Protein AF-A0A7S1RYX2-F1 (afdb_monomer)

InterPro domains:
  IPR001781 Zinc finger, LIM-type [PF00412] (13-63)
  IPR002048 EF-hand domain [PS50222] (76-106)
  IPR011992 EF-hand domain pair [SSF47473] (74-105)
  IPR018247 EF-Hand 1, calcium-binding site [PS00018] (89-101)

Foldseek 3Di:
DVVVVCLVLADAALQPRGGDPPDDSPDPHDHDQQRCAFPPPRHRDDPVQWDQDLNGTHGVVCCVVCVVVPPPCPQDVVNVVVVLVCCLPVVPPSDRDPVSVVVSVD

Solvent-accessible surface area (backbone atoms only — not comparable to full-atom values): 6504 Å² total; per-residue (Å²): 106,73,71,57,57,50,51,75,69,35,53,48,15,82,72,80,67,48,60,32,83,90,58,61,89,81,53,92,76,43,54,44,79,79,56,33,31,16,77,82,80,62,47,69,45,53,84,90,47,50,42,79,55,94,90,39,43,23,35,61,66,54,42,59,66,38,62,79,70,56,61,80,75,86,57,51,73,66,50,53,53,46,52,56,45,54,71,34,20,79,82,68,76,85,55,76,46,76,72,30,53,59,60,66,73,107

Organism: Alexandrium catenella (NCBI:txid2925)

Secondary structure (DSSP, 8-state):
-HHHHHHHHSPBPTTT-SB-TT--TT-SS---TTT-B-TTT--B--TTTEEEETTEEEEHHHHHHHTTT-S-----HHHHHHHHHHHH-TT--SS--HHHHHHHT-

Radius of gyration: 21.34 Å; Cα contacts (8 Å, |Δi|>4): 104; chains: 1; bounding box: 48×22×60 Å

Mean predicted aligned error: 14.13 Å

Structure (mmCIF, N/CA/C/O backbone):
data_AF-A0A7S1RYX2-F1
#
_entry.id   AF-A0A7S1RYX2-F1
#
loop_
_atom_site.group_PDB
_atom_site.id
_atom_site.type_symbol
_atom_site.label_atom_id
_atom_site.label_alt_id
_atom_site.label_comp_id
_atom_site.label_asym_id
_atom_site.label_entity_id
_atom_site.label_seq_id
_atom_site.pdbx_PDB_ins_code
_atom_site.Cartn_x
_atom_site.Cartn_y
_atom_site.Cartn_z
_atom_site.occupancy
_atom_site.B_iso_or_equiv
_atom_site.auth_seq_id
_atom_site.auth_comp_id
_atom_site.auth_asym_id
_atom_site.auth_atom_id
_atom_site.pdbx_PDB_model_num
ATOM 1 N N . CYS A 1 1 ? -3.344 -7.916 -32.272 1.00 77.38 1 CYS A N 1
ATOM 2 C CA . CYS A 1 1 ? -2.265 -7.011 -32.712 1.00 77.38 1 CYS A CA 1
ATOM 3 C C . CYS A 1 1 ? -1.003 -7.304 -31.897 1.00 77.38 1 CYS A C 1
ATOM 5 O O . CYS A 1 1 ? -1.142 -7.606 -30.715 1.00 77.38 1 CYS A O 1
ATOM 7 N N . GLU A 1 2 ? 0.197 -7.255 -32.488 1.00 69.88 2 GLU A N 1
ATOM 8 C CA . GLU A 1 2 ? 1.473 -7.500 -31.776 1.00 69.88 2 GLU A CA 1
ATOM 9 C C . GLU A 1 2 ? 1.659 -6.612 -30.526 1.00 69.88 2 GLU A C 1
ATOM 11 O O . GLU A 1 2 ? 1.926 -7.163 -29.455 1.00 69.88 2 GLU A O 1
ATOM 16 N N . PRO A 1 3 ? 1.382 -5.290 -30.582 1.00 70.19 3 PRO A N 1
ATOM 17 C CA . PRO A 1 3 ? 1.427 -4.417 -29.402 1.00 70.19 3 PRO A CA 1
ATOM 18 C C . PRO A 1 3 ? 0.484 -4.867 -28.274 1.00 70.19 3 PRO A C 1
ATOM 20 O O . PRO A 1 3 ? 0.848 -4.864 -27.101 1.00 70.19 3 PRO A O 1
ATOM 23 N N . CYS A 1 4 ? -0.719 -5.324 -28.630 1.00 69.94 4 CYS A N 1
ATOM 24 C CA . CYS A 1 4 ? -1.734 -5.817 -27.700 1.00 69.94 4 CYS A CA 1
ATOM 25 C C . CYS A 1 4 ? -1.267 -7.102 -26.992 1.00 69.94 4 CYS A C 1
ATOM 27 O O . CYS A 1 4 ? -1.475 -7.277 -25.793 1.00 69.94 4 CYS A O 1
ATOM 29 N N . SER A 1 5 ? -0.618 -8.007 -27.735 1.00 71.31 5 SER A N 1
ATOM 30 C CA . SER A 1 5 ? -0.100 -9.264 -27.184 1.00 71.31 5 SER A CA 1
ATOM 31 C C . SER A 1 5 ? 1.075 -9.037 -26.234 1.00 71.31 5 SER A C 1
ATOM 33 O O . SER A 1 5 ? 1.235 -9.800 -25.282 1.00 71.31 5 SER A O 1
ATOM 35 N N . GLN A 1 6 ? 1.893 -8.012 -26.481 1.00 70.00 6 GLN A N 1
ATOM 36 C CA . GLN A 1 6 ? 2.983 -7.625 -25.584 1.00 70.00 6 GLN A CA 1
ATOM 37 C C . GLN A 1 6 ? 2.447 -6.984 -24.299 1.00 70.00 6 GLN A C 1
ATOM 39 O O . GLN A 1 6 ? 2.905 -7.326 -23.214 1.00 70.00 6 GLN A O 1
ATOM 44 N N . LEU A 1 7 ? 1.419 -6.136 -24.402 1.00 69.56 7 LEU A N 1
ATOM 45 C CA . LEU A 1 7 ? 0.726 -5.546 -23.251 1.00 69.56 7 LEU A CA 1
ATOM 46 C C . LEU A 1 7 ? 0.090 -6.599 -22.333 1.00 69.56 7 LEU A C 1
ATOM 48 O O . LEU A 1 7 ? 0.239 -6.511 -21.119 1.00 69.56 7 LEU A O 1
ATOM 52 N N . ASN A 1 8 ? -0.548 -7.629 -22.895 1.00 71.81 8 ASN A N 1
ATOM 53 C CA . ASN A 1 8 ? -1.164 -8.704 -22.107 1.00 71.81 8 ASN A CA 1
ATOM 54 C C . ASN A 1 8 ? -0.157 -9.621 -21.396 1.00 71.81 8 ASN A C 1
ATOM 56 O O . ASN A 1 8 ? -0.517 -10.276 -20.421 1.00 71.81 8 ASN A O 1
ATOM 60 N N . ARG A 1 9 ? 1.087 -9.697 -21.884 1.00 73.62 9 ARG A N 1
ATOM 61 C CA . ARG A 1 9 ? 2.166 -10.492 -21.272 1.00 73.62 9 ARG A CA 1
ATOM 62 C C . ARG A 1 9 ? 3.103 -9.660 -20.398 1.00 73.62 9 ARG A C 1
ATOM 64 O O . ARG A 1 9 ? 3.992 -10.224 -19.765 1.00 73.62 9 ARG A O 1
ATOM 71 N N . ALA A 1 10 ? 2.942 -8.340 -20.392 1.00 75.88 10 ALA A N 1
ATOM 72 C CA . ALA A 1 10 ? 3.769 -7.461 -19.590 1.00 75.88 10 ALA A CA 1
ATOM 73 C C . ALA A 1 10 ? 3.468 -7.664 -18.095 1.00 75.88 10 ALA A C 1
ATOM 75 O O . ALA A 1 10 ? 2.314 -7.885 -17.713 1.00 75.88 10 ALA A O 1
ATOM 76 N N . PRO A 1 11 ? 4.494 -7.581 -17.234 1.00 82.25 11 PRO A N 1
ATOM 77 C CA . PRO A 1 11 ? 4.300 -7.713 -15.802 1.00 82.25 11 PRO A CA 1
ATOM 78 C C . PRO A 1 11 ? 3.425 -6.567 -15.275 1.00 82.25 11 PRO A C 1
ATOM 80 O O . PRO A 1 11 ? 3.521 -5.421 -15.725 1.00 82.25 11 PRO A O 1
ATOM 83 N N . ARG A 1 12 ? 2.548 -6.887 -14.321 1.00 84.44 12 ARG A N 1
ATOM 84 C CA . ARG A 1 12 ? 1.612 -5.930 -13.720 1.00 84.44 12 ARG A CA 1
ATOM 85 C C . ARG A 1 12 ? 2.255 -5.215 -12.551 1.00 84.44 12 ARG A C 1
ATOM 87 O O . ARG A 1 12 ? 2.922 -5.845 -11.739 1.00 84.44 12 ARG A O 1
ATOM 94 N N . CYS A 1 13 ? 2.0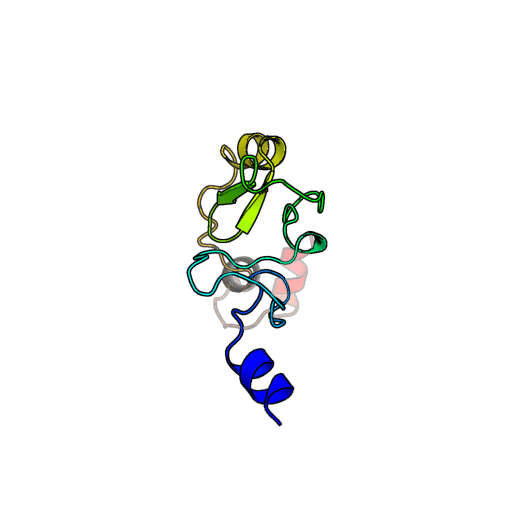21 -3.915 -12.442 1.00 84.94 13 CYS A N 1
ATOM 95 C CA . CYS A 1 13 ? 2.499 -3.139 -11.318 1.00 84.94 13 CYS A CA 1
ATOM 96 C C . CYS A 1 13 ? 1.841 -3.615 -10.024 1.00 84.94 13 CYS A C 1
ATOM 98 O O . CYS A 1 13 ? 0.617 -3.643 -9.921 1.00 84.94 13 CYS A O 1
ATOM 100 N N . LEU A 1 14 ? 2.651 -3.898 -9.005 1.00 80.69 14 LEU A N 1
ATOM 101 C CA . LEU A 1 14 ? 2.159 -4.337 -7.695 1.00 80.69 14 LEU A CA 1
ATOM 102 C C . LEU A 1 14 ? 1.418 -3.241 -6.902 1.00 80.69 14 LEU A C 1
ATOM 104 O O . LEU A 1 14 ? 0.830 -3.543 -5.871 1.00 80.69 14 LEU A O 1
ATOM 108 N N . ASN A 1 15 ? 1.451 -1.980 -7.352 1.00 80.75 15 ASN A N 1
ATOM 109 C CA . ASN A 1 15 ? 0.753 -0.863 -6.704 1.00 80.75 15 ASN A CA 1
ATOM 110 C C . ASN A 1 15 ? -0.553 -0.470 -7.419 1.00 80.75 15 ASN A C 1
ATOM 112 O O . ASN A 1 15 ? -1.549 -0.235 -6.749 1.00 80.75 15 ASN A O 1
ATOM 116 N N . CYS A 1 16 ? -0.569 -0.385 -8.756 1.00 80.94 16 CYS A N 1
ATOM 117 C CA . CYS A 1 16 ? -1.759 0.042 -9.511 1.00 80.94 16 CYS A CA 1
ATOM 118 C C . CYS A 1 16 ? -2.452 -1.078 -10.308 1.00 80.94 16 CYS A C 1
ATOM 120 O O . CYS A 1 16 ? -3.539 -0.856 -10.823 1.00 80.94 16 CYS A O 1
ATOM 122 N N . GLY A 1 17 ? -1.849 -2.265 -10.440 1.00 79.44 17 GLY A N 1
ATOM 123 C CA . GLY A 1 17 ? -2.421 -3.403 -11.178 1.00 79.44 17 GLY A CA 1
ATOM 124 C C . GLY A 1 17 ? -2.288 -3.335 -12.709 1.00 79.44 17 GLY A C 1
ATOM 125 O O . GLY A 1 17 ? -2.518 -4.338 -13.397 1.00 79.44 17 GLY A O 1
ATOM 126 N N . GLU A 1 18 ? -1.861 -2.190 -13.245 1.00 82.12 18 GLU A N 1
ATOM 127 C CA . GLU A 1 18 ? -1.683 -1.958 -14.680 1.00 82.12 18 GLU A CA 1
ATOM 128 C C . GLU A 1 18 ? -0.371 -2.534 -15.223 1.00 82.12 18 GLU A C 1
ATOM 130 O O . GLU A 1 18 ? 0.621 -2.677 -14.505 1.00 82.12 18 GLU A O 1
ATOM 135 N N . ALA A 1 19 ? -0.345 -2.849 -16.519 1.00 83.75 19 ALA A N 1
ATOM 136 C CA . ALA A 1 19 ? 0.847 -3.368 -17.186 1.00 83.75 19 ALA A CA 1
ATOM 137 C C . ALA A 1 19 ? 1.995 -2.339 -17.180 1.00 83.75 19 ALA A C 1
ATOM 139 O O . ALA A 1 19 ? 1.841 -1.192 -17.615 1.00 83.75 19 ALA A O 1
ATOM 140 N N . VAL A 1 20 ? 3.183 -2.754 -16.736 1.00 84.62 20 VAL A N 1
ATOM 141 C CA . VAL A 1 20 ? 4.391 -1.923 -16.799 1.00 84.62 20 VAL A CA 1
ATOM 142 C C . VAL A 1 20 ? 5.035 -2.106 -18.170 1.00 84.62 20 VAL A C 1
ATOM 144 O O . VAL A 1 20 ? 5.718 -3.096 -18.441 1.00 84.62 20 VAL A O 1
ATOM 147 N N . ARG A 1 21 ? 4.795 -1.148 -19.070 1.00 78.06 21 ARG A N 1
ATOM 148 C CA . ARG A 1 21 ? 5.376 -1.160 -20.419 1.00 78.06 21 ARG A CA 1
ATOM 149 C C . ARG A 1 21 ? 6.901 -1.071 -20.328 1.00 78.06 21 ARG A C 1
ATOM 151 O O . ARG A 1 21 ? 7.426 -0.186 -19.663 1.00 78.06 21 ARG A O 1
ATOM 158 N N . GLY A 1 22 ? 7.601 -1.986 -20.996 1.00 71.75 22 GLY A N 1
ATOM 159 C CA . GLY A 1 22 ? 9.067 -2.015 -21.007 1.00 71.75 22 GLY A CA 1
ATOM 160 C C . GLY A 1 22 ? 9.713 -2.524 -19.714 1.00 71.75 22 GLY A C 1
ATOM 161 O O . GLY A 1 22 ? 10.935 -2.470 -19.596 1.00 71.75 22 GLY A O 1
ATOM 162 N N . ALA A 1 23 ? 8.936 -3.035 -18.753 1.00 72.50 23 ALA A N 1
ATOM 163 C CA . ALA A 1 23 ? 9.514 -3.724 -17.607 1.00 72.50 23 ALA A CA 1
ATOM 164 C C . ALA A 1 23 ? 10.222 -5.006 -18.047 1.00 72.50 23 ALA A C 1
ATOM 166 O O . ALA A 1 23 ? 9.751 -5.740 -18.919 1.00 72.50 23 ALA A O 1
ATOM 167 N N . ASN A 1 24 ? 11.355 -5.283 -17.406 1.00 73.25 24 ASN A N 1
ATOM 168 C CA . ASN A 1 24 ? 12.074 -6.524 -17.626 1.00 73.25 24 ASN A CA 1
ATOM 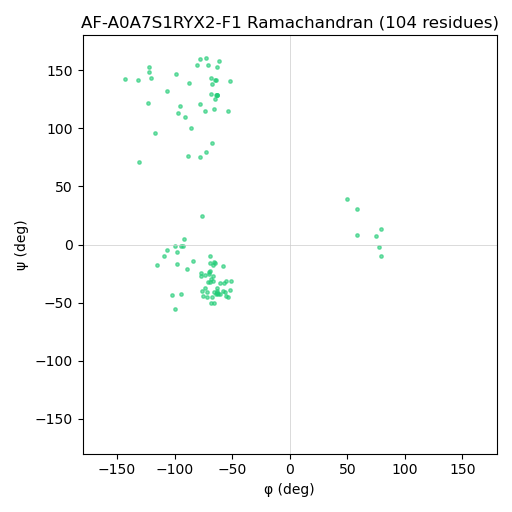169 C C . ASN A 1 24 ? 11.198 -7.692 -17.130 1.00 73.25 24 ASN A C 1
ATOM 171 O O . ASN A 1 24 ? 10.815 -7.685 -15.960 1.00 73.25 24 ASN A O 1
ATOM 175 N N . PRO A 1 25 ? 10.905 -8.710 -17.962 1.00 68.75 25 PRO A N 1
ATOM 176 C CA . PRO A 1 25 ? 10.114 -9.874 -17.552 1.00 68.75 25 PRO A CA 1
ATOM 177 C C . PRO A 1 25 ? 10.700 -10.639 -16.358 1.00 68.75 25 PRO A C 1
ATOM 179 O O . PRO A 1 25 ? 10.000 -11.424 -15.729 1.00 68.75 25 PRO A O 1
ATOM 182 N N . ARG A 1 26 ? 11.990 -10.438 -16.062 1.00 72.69 26 ARG A N 1
ATOM 183 C CA . ARG A 1 26 ? 12.684 -11.036 -14.917 1.00 72.69 26 ARG A CA 1
ATOM 184 C C . ARG A 1 26 ? 12.681 -10.164 -13.660 1.00 72.69 26 ARG A C 1
ATOM 186 O O . ARG A 1 26 ? 13.270 -10.588 -12.672 1.00 72.69 26 ARG A O 1
ATOM 193 N N . ASP A 1 27 ? 12.102 -8.960 -13.681 1.00 74.12 27 ASP A N 1
ATOM 194 C CA . ASP A 1 27 ? 12.011 -8.147 -12.464 1.00 74.12 27 ASP A CA 1
ATOM 195 C C . ASP A 1 27 ? 10.941 -8.760 -11.546 1.00 74.12 27 ASP A C 1
ATOM 197 O O . ASP A 1 27 ? 9.768 -8.781 -11.926 1.00 74.12 27 ASP A O 1
ATOM 201 N N . PRO A 1 28 ? 11.307 -9.277 -10.359 1.00 74.06 28 PRO A N 1
ATOM 202 C CA . PRO A 1 28 ? 10.338 -9.860 -9.433 1.00 74.06 28 PRO A CA 1
ATOM 203 C C . PRO A 1 28 ? 9.373 -8.812 -8.862 1.00 74.06 28 PRO A C 1
ATOM 205 O O . PRO A 1 28 ? 8.322 -9.166 -8.333 1.00 74.06 28 PRO A O 1
ATOM 208 N N . GLU A 1 29 ? 9.723 -7.526 -8.956 1.00 78.88 29 GLU A N 1
ATOM 209 C CA . GLU A 1 29 ? 8.965 -6.427 -8.361 1.00 78.88 29 GLU A CA 1
ATOM 210 C C . GLU A 1 29 ? 8.718 -5.302 -9.377 1.00 78.88 29 GLU A C 1
ATOM 212 O O . GLU A 1 29 ? 9.301 -4.213 -9.285 1.00 78.88 29 GLU A O 1
ATOM 217 N N . PRO A 1 30 ? 7.843 -5.560 -10.365 1.00 83.38 30 PRO A N 1
ATOM 218 C CA . PRO A 1 30 ? 7.447 -4.574 -11.357 1.00 83.38 30 PRO A CA 1
ATOM 219 C C . PRO A 1 30 ? 6.664 -3.437 -10.686 1.00 83.38 30 PRO A C 1
ATOM 221 O O . PRO A 1 30 ? 5.566 -3.614 -10.156 1.00 83.38 30 PRO A O 1
ATOM 224 N N . TYR A 1 31 ? 7.224 -2.234 -10.745 1.00 84.12 31 TYR A N 1
ATOM 225 C CA . TYR A 1 31 ? 6.551 -0.993 -10.373 1.00 84.12 31 TYR A CA 1
ATOM 226 C C . TYR A 1 31 ? 6.776 0.037 -11.476 1.00 84.12 31 TYR A C 1
ATOM 228 O O . TYR A 1 31 ? 7.886 0.125 -12.006 1.00 84.12 31 TYR A O 1
ATOM 236 N N . HIS A 1 32 ? 5.766 0.855 -11.796 1.00 85.56 32 HIS A N 1
ATOM 237 C CA . HIS A 1 32 ? 6.040 2.097 -12.525 1.00 85.56 32 HIS A CA 1
ATOM 238 C C . HIS A 1 32 ? 6.915 3.006 -11.660 1.00 85.56 32 HIS A C 1
ATOM 240 O O . HIS A 1 32 ? 6.852 2.949 -10.430 1.00 85.56 32 HIS A O 1
ATOM 246 N N . GLN A 1 33 ? 7.707 3.866 -12.299 1.00 82.81 33 GLN A N 1
ATOM 247 C CA . GLN A 1 33 ? 8.597 4.796 -11.601 1.00 82.81 33 GLN A CA 1
ATOM 248 C C . GLN A 1 33 ? 7.830 5.682 -10.605 1.00 82.81 33 GLN A C 1
ATOM 250 O O . GLN A 1 33 ? 8.264 5.853 -9.473 1.00 82.81 33 GLN A O 1
ATOM 255 N N . GLU A 1 34 ? 6.650 6.154 -11.001 1.00 83.25 34 GLU A N 1
ATOM 256 C CA . GLU A 1 34 ? 5.720 6.930 -10.170 1.00 83.25 34 GLU A CA 1
ATOM 257 C C . GLU A 1 34 ? 4.926 6.084 -9.158 1.00 83.25 34 GLU A C 1
ATOM 259 O O . GLU A 1 34 ? 4.528 6.564 -8.099 1.00 83.25 34 GLU A O 1
ATOM 264 N N . CYS A 1 35 ? 4.704 4.801 -9.459 1.00 83.88 35 CYS A N 1
ATOM 265 C CA . CYS A 1 35 ? 3.936 3.897 -8.603 1.00 83.88 35 CYS A CA 1
ATOM 266 C C . CYS A 1 35 ? 4.773 3.277 -7.482 1.00 83.88 35 CYS A C 1
ATOM 268 O O . CYS A 1 35 ? 4.212 2.711 -6.542 1.00 83.88 35 CY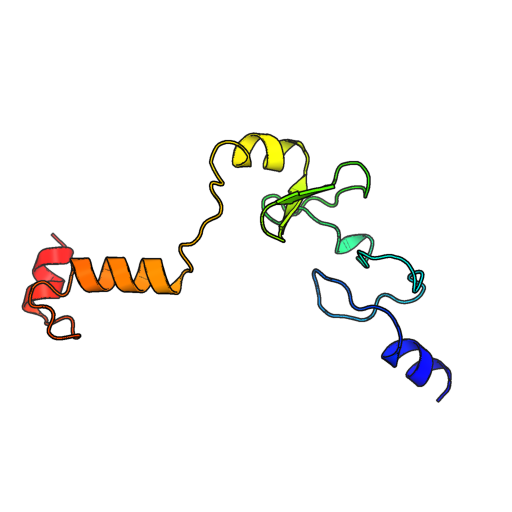S A O 1
ATOM 270 N N . ARG A 1 36 ? 6.105 3.363 -7.558 1.00 87.12 36 ARG A N 1
ATOM 271 C CA . ARG A 1 36 ? 7.003 2.938 -6.484 1.00 87.12 36 ARG A CA 1
ATOM 272 C C . ARG A 1 36 ? 7.027 4.002 -5.387 1.00 87.12 36 ARG A C 1
ATOM 274 O O . ARG A 1 36 ? 7.978 4.767 -5.263 1.00 87.12 36 ARG A O 1
ATOM 281 N N . ARG A 1 37 ? 5.960 4.058 -4.597 1.00 87.62 37 ARG A N 1
ATOM 282 C CA . ARG A 1 37 ? 5.773 5.051 -3.536 1.00 87.62 37 ARG A CA 1
ATOM 283 C C . ARG A 1 37 ? 5.566 4.404 -2.177 1.00 87.62 37 ARG A C 1
ATOM 285 O O . ARG A 1 37 ? 5.057 3.290 -2.083 1.00 87.62 37 ARG A O 1
ATOM 292 N N . CYS A 1 38 ? 5.944 5.124 -1.130 1.00 85.50 38 CYS A N 1
ATOM 293 C CA . CYS A 1 38 ? 5.694 4.710 0.242 1.00 85.50 38 CYS A CA 1
ATOM 294 C C . CYS A 1 38 ? 4.183 4.637 0.507 1.00 85.50 38 CYS A C 1
ATOM 296 O O . CYS A 1 38 ? 3.474 5.614 0.290 1.00 85.50 38 CYS A O 1
ATOM 298 N N . SER A 1 39 ? 3.687 3.523 1.037 1.00 83.19 39 SER A N 1
ATOM 299 C CA . SER A 1 39 ? 2.272 3.356 1.393 1.00 83.19 39 SER A CA 1
ATOM 300 C C . SER A 1 39 ? 1.812 4.271 2.535 1.00 83.19 39 SER A C 1
ATOM 302 O O . SER A 1 39 ? 0.614 4.401 2.748 1.00 83.19 39 SER A O 1
ATOM 304 N N . SER A 1 40 ? 2.739 4.883 3.280 1.00 80.75 40 SER A N 1
ATOM 305 C CA . SER A 1 40 ? 2.417 5.793 4.386 1.00 80.75 40 SER A CA 1
ATOM 306 C C . SER A 1 40 ? 2.519 7.266 3.985 1.00 80.75 40 SER A C 1
ATOM 308 O O . SER A 1 40 ? 1.553 8.006 4.125 1.00 80.75 40 SER A O 1
ATOM 310 N N . CYS A 1 41 ? 3.670 7.702 3.465 1.00 81.00 41 CYS A N 1
ATOM 311 C CA . CYS A 1 41 ? 3.899 9.113 3.135 1.00 81.00 41 CYS A CA 1
ATOM 312 C C . CYS A 1 41 ? 3.714 9.447 1.650 1.00 81.00 41 CYS A C 1
ATOM 314 O O . CYS A 1 41 ? 3.895 10.598 1.263 1.00 81.00 41 CYS A O 1
ATOM 316 N N . TYR A 1 42 ? 3.405 8.453 0.811 1.00 83.00 42 TYR A N 1
ATOM 317 C CA . TYR A 1 42 ? 3.182 8.584 -0.635 1.00 83.00 42 TYR A CA 1
ATOM 318 C C . TYR A 1 42 ? 4.351 9.166 -1.443 1.00 83.00 42 TYR A C 1
ATOM 320 O O . TYR A 1 42 ? 4.216 9.378 -2.647 1.00 83.00 42 TYR A O 1
ATOM 328 N N . GLN A 1 43 ? 5.517 9.352 -0.822 1.00 83.94 43 GLN A N 1
ATOM 329 C CA . GLN A 1 43 ? 6.736 9.774 -1.502 1.00 83.94 43 GLN A CA 1
ATOM 330 C C . GLN A 1 43 ? 7.237 8.675 -2.436 1.00 83.94 43 GLN A C 1
ATOM 332 O O . GLN A 1 43 ? 7.224 7.495 -2.071 1.00 83.94 43 GLN A O 1
ATOM 337 N N . VAL A 1 44 ? 7.688 9.066 -3.628 1.00 87.50 44 VAL A N 1
ATOM 338 C CA . VAL A 1 44 ? 8.330 8.164 -4.591 1.00 87.50 44 VAL A CA 1
ATOM 339 C C . VAL A 1 44 ? 9.678 7.735 -4.025 1.00 87.50 44 VAL A C 1
ATOM 341 O O . VAL A 1 44 ? 10.468 8.570 -3.591 1.00 87.50 44 VAL A O 1
ATOM 344 N N . ILE A 1 45 ? 9.930 6.429 -4.009 1.00 87.56 45 ILE A N 1
ATOM 345 C CA . ILE A 1 45 ? 11.131 5.844 -3.416 1.00 87.56 45 ILE A CA 1
ATOM 346 C C . ILE A 1 45 ? 11.933 5.054 -4.443 1.00 87.56 45 ILE A C 1
ATOM 348 O O . ILE A 1 45 ? 11.397 4.358 -5.309 1.00 87.56 45 ILE A O 1
ATOM 352 N N . SER A 1 46 ? 13.252 5.132 -4.316 1.00 84.31 46 SER A N 1
ATOM 353 C CA . SER A 1 46 ? 14.189 4.368 -5.134 1.00 84.31 46 SER A CA 1
ATOM 354 C C . SER A 1 46 ? 14.155 2.881 -4.768 1.00 84.31 46 SER A C 1
ATOM 356 O O . SER A 1 46 ? 13.884 2.523 -3.624 1.00 84.31 46 SER A O 1
ATOM 358 N N . LYS A 1 47 ? 14.513 1.989 -5.708 1.00 80.19 47 LYS A N 1
ATOM 359 C CA . LYS A 1 47 ? 14.599 0.531 -5.446 1.00 80.19 47 LYS A CA 1
ATOM 360 C C . LYS A 1 47 ? 15.532 0.198 -4.269 1.00 80.19 47 LYS A C 1
ATOM 362 O O . LYS A 1 47 ? 15.283 -0.765 -3.562 1.00 80.19 47 LYS A O 1
ATOM 367 N N . ALA A 1 48 ? 16.575 1.003 -4.056 1.00 82.00 48 ALA A N 1
ATOM 368 C CA . ALA A 1 48 ? 17.552 0.819 -2.980 1.00 82.00 48 ALA A CA 1
ATOM 369 C C . ALA A 1 48 ? 17.050 1.252 -1.588 1.00 82.00 48 ALA A C 1
ATOM 371 O O . ALA A 1 48 ? 17.554 0.774 -0.578 1.00 82.00 48 ALA A O 1
ATOM 372 N N . GLU A 1 49 ? 16.074 2.159 -1.527 1.00 81.38 49 GLU A N 1
ATOM 373 C CA . GLU A 1 49 ? 15.575 2.757 -0.275 1.00 81.38 49 GLU A CA 1
ATOM 374 C C . GLU A 1 49 ? 14.193 2.224 0.119 1.00 81.38 49 GLU A C 1
ATOM 376 O O . GLU A 1 49 ? 13.651 2.573 1.172 1.00 81.38 49 GLU A O 1
ATOM 381 N N . ALA A 1 50 ? 13.620 1.392 -0.747 1.00 83.50 50 ALA A N 1
ATOM 382 C CA . ALA A 1 50 ? 12.347 0.744 -0.551 1.00 83.50 50 ALA A CA 1
ATOM 383 C C . ALA A 1 50 ? 12.494 -0.449 0.394 1.00 83.50 50 ALA A C 1
ATOM 385 O O . ALA A 1 50 ? 13.222 -1.399 0.113 1.00 83.50 50 ALA A O 1
ATOM 386 N N . GLN A 1 51 ? 11.764 -0.418 1.503 1.00 85.50 51 GLN A N 1
ATOM 387 C CA . GLN A 1 51 ? 11.623 -1.553 2.401 1.00 85.50 51 GLN A CA 1
ATOM 388 C C . GLN A 1 51 ? 10.238 -2.162 2.258 1.00 85.50 51 GLN A C 1
ATOM 390 O O . GLN A 1 51 ? 9.229 -1.459 2.281 1.00 85.50 51 GLN A O 1
ATOM 395 N N . LYS A 1 52 ? 10.190 -3.485 2.118 1.00 80.00 52 LYS A N 1
ATOM 396 C CA . LYS A 1 52 ? 8.939 -4.227 2.034 1.00 80.00 52 LYS A CA 1
ATOM 397 C C . LYS A 1 52 ? 8.596 -4.788 3.405 1.00 80.00 52 LYS A C 1
ATOM 399 O O . LYS A 1 52 ? 9.292 -5.671 3.898 1.00 80.00 52 LYS A O 1
ATOM 404 N N . LEU A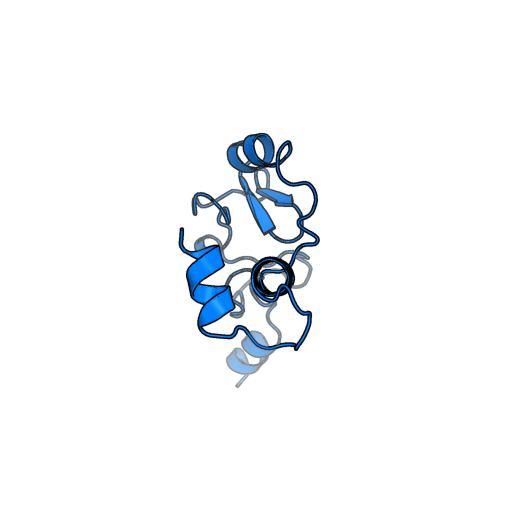 1 53 ? 7.524 -4.286 4.006 1.00 79.44 53 LEU A N 1
ATOM 405 C CA . LEU A 1 53 ? 7.042 -4.722 5.314 1.00 79.44 53 LEU A CA 1
ATOM 406 C C . LEU A 1 53 ? 5.593 -5.190 5.176 1.00 79.44 53 LEU A C 1
ATOM 408 O O . LEU A 1 53 ? 4.749 -4.434 4.701 1.00 79.44 53 LEU A O 1
ATOM 412 N N . ALA A 1 54 ? 5.312 -6.448 5.532 1.00 69.75 54 ALA A N 1
ATOM 413 C CA . ALA A 1 54 ? 3.979 -7.058 5.416 1.00 69.75 54 ALA A CA 1
ATOM 414 C C . ALA A 1 54 ? 3.320 -6.870 4.026 1.00 69.75 54 ALA A C 1
ATOM 416 O O . ALA A 1 54 ? 2.132 -6.586 3.908 1.00 69.75 54 ALA A O 1
ATOM 417 N N . GLY A 1 55 ? 4.112 -6.966 2.951 1.00 73.62 55 GLY A N 1
ATOM 418 C CA . GLY A 1 55 ? 3.631 -6.772 1.576 1.00 73.62 55 GLY A CA 1
ATOM 419 C C . GLY A 1 55 ? 3.426 -5.311 1.153 1.00 73.62 55 GLY A C 1
ATOM 420 O O . GLY A 1 55 ? 3.123 -5.069 -0.013 1.00 73.62 55 GLY A O 1
ATOM 421 N N . ARG A 1 56 ? 3.647 -4.338 2.045 1.00 77.19 56 A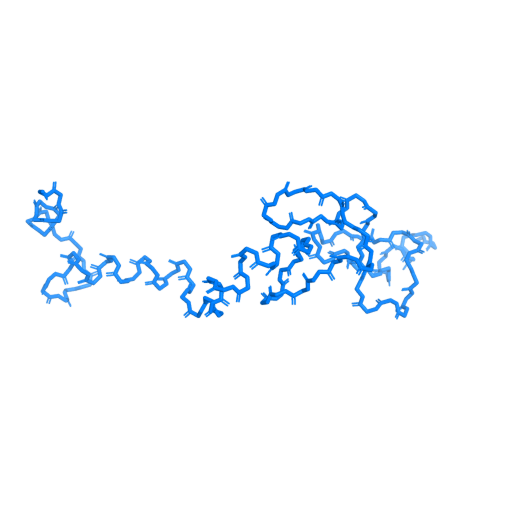RG A N 1
ATOM 422 C CA . ARG A 1 56 ? 3.583 -2.899 1.752 1.00 77.19 56 ARG A CA 1
ATOM 423 C C . ARG A 1 56 ? 4.971 -2.320 1.511 1.00 77.19 56 ARG A C 1
ATOM 425 O O . ARG A 1 56 ? 5.951 -2.759 2.111 1.00 77.19 56 ARG A O 1
ATOM 432 N N . LEU A 1 57 ? 5.046 -1.325 0.632 1.00 85.31 57 LEU A N 1
ATOM 433 C CA . LEU A 1 57 ? 6.289 -0.652 0.272 1.00 85.31 57 LEU A CA 1
ATOM 434 C C . LEU A 1 57 ? 6.449 0.610 1.127 1.00 85.31 57 LEU A C 1
ATOM 436 O O . LEU A 1 57 ? 5.609 1.502 1.071 1.00 85.31 57 LEU A O 1
ATOM 440 N N . LEU A 1 58 ? 7.511 0.706 1.919 1.00 85.81 58 LEU A N 1
ATOM 441 C CA . LEU A 1 58 ? 7.782 1.832 2.815 1.00 85.81 58 LEU A CA 1
ATOM 442 C C . LEU A 1 58 ? 9.142 2.463 2.498 1.00 85.81 58 LEU A C 1
ATOM 444 O O . LEU A 1 58 ? 10.074 1.776 2.085 1.00 85.81 58 LEU A O 1
ATOM 448 N N . CYS A 1 59 ? 9.271 3.776 2.702 1.00 87.75 59 CYS A N 1
ATOM 449 C CA . CYS A 1 59 ? 10.583 4.433 2.698 1.00 87.75 59 CYS A CA 1
ATOM 450 C C . CYS A 1 59 ? 11.359 4.080 3.975 1.00 87.75 59 CYS A C 1
ATOM 452 O O . CYS A 1 59 ? 10.741 3.724 4.973 1.00 87.75 59 CYS A O 1
ATOM 454 N N . LYS A 1 60 ? 12.687 4.246 3.985 1.00 85.62 60 LYS A N 1
ATOM 455 C CA . LYS A 1 60 ? 13.542 3.978 5.160 1.00 85.62 60 LYS A CA 1
ATOM 456 C C . LYS A 1 60 ? 13.071 4.668 6.449 1.00 85.62 60 LYS A C 1
ATOM 458 O O . LYS A 1 60 ? 13.135 4.084 7.524 1.00 85.62 60 LYS A O 1
ATOM 463 N N . THR A 1 61 ? 12.588 5.907 6.350 1.00 84.12 61 THR A N 1
ATOM 464 C CA . THR A 1 61 ? 12.081 6.660 7.507 1.00 84.12 61 THR A CA 1
ATOM 465 C C . THR A 1 61 ? 10.793 6.044 8.037 1.00 84.12 61 THR A C 1
ATOM 467 O O . THR A 1 61 ? 10.693 5.748 9.222 1.00 84.12 61 THR A O 1
ATOM 470 N N . CYS A 1 62 ? 9.824 5.798 7.153 1.00 80.81 62 CYS A N 1
ATOM 471 C CA . CYS A 1 62 ? 8.578 5.136 7.514 1.00 80.81 62 CYS A CA 1
ATOM 472 C C . CYS A 1 62 ? 8.856 3.722 8.026 1.00 80.81 62 CYS A C 1
ATOM 474 O O . CYS A 1 62 ? 8.302 3.337 9.038 1.00 80.81 62 CYS A O 1
ATOM 476 N N . SER A 1 63 ? 9.749 2.956 7.409 1.00 83.00 63 SER A N 1
ATOM 477 C CA . SER A 1 63 ? 10.061 1.607 7.870 1.00 83.00 63 SER A CA 1
ATOM 478 C C . SER A 1 63 ? 10.755 1.588 9.230 1.00 83.00 63 SER A C 1
ATOM 480 O O . SER A 1 63 ? 10.511 0.666 9.992 1.00 83.00 63 SER A O 1
ATOM 482 N N . HIS A 1 64 ? 11.551 2.600 9.586 1.00 79.88 64 HIS A N 1
ATOM 483 C CA . HIS A 1 64 ? 12.092 2.741 10.943 1.00 79.88 64 HIS A CA 1
ATOM 484 C C . HIS A 1 64 ? 11.024 3.157 11.959 1.00 79.88 64 HIS A C 1
ATOM 486 O O . HIS A 1 64 ? 10.949 2.569 13.033 1.00 79.88 64 HIS A O 1
ATOM 492 N N . LEU A 1 65 ? 10.187 4.144 11.619 1.00 74.62 65 LEU A N 1
ATOM 493 C CA . LEU A 1 65 ? 9.097 4.605 12.486 1.00 74.62 65 LEU A CA 1
ATOM 494 C C . LEU A 1 65 ? 8.070 3.496 12.725 1.00 74.62 65 LEU A C 1
ATOM 496 O O . LEU A 1 65 ? 7.610 3.296 13.841 1.00 74.62 65 LEU A O 1
ATOM 500 N N . PHE A 1 66 ? 7.732 2.756 11.674 1.00 66.44 66 PHE A N 1
ATOM 501 C CA . PHE A 1 66 ? 6.744 1.691 11.705 1.00 66.44 66 PHE A CA 1
ATOM 502 C C . PHE A 1 66 ? 7.351 0.336 12.055 1.00 66.44 66 PHE A C 1
ATOM 504 O O . PHE A 1 66 ? 6.626 -0.505 12.547 1.00 66.44 66 PHE A O 1
ATOM 511 N N . GLY A 1 67 ? 8.652 0.095 11.897 1.00 58.22 67 GLY A N 1
ATOM 512 C CA . GLY A 1 67 ? 9.290 -1.193 12.214 1.00 58.22 67 GLY A CA 1
ATOM 513 C C . GLY A 1 67 ? 9.246 -1.564 13.698 1.00 58.22 67 GLY A C 1
ATOM 514 O O . GLY A 1 67 ? 9.434 -2.725 14.042 1.00 58.22 67 GLY A O 1
ATOM 515 N N . GLN A 1 68 ? 8.954 -0.591 14.566 1.00 53.84 68 GLN A N 1
ATOM 516 C CA . GLN A 1 68 ? 8.753 -0.794 16.000 1.00 53.84 68 GLN A CA 1
ATOM 517 C C . GLN A 1 68 ? 7.265 -0.909 16.397 1.00 53.84 68 GLN A C 1
ATOM 519 O O . GLN A 1 68 ? 6.967 -1.411 17.475 1.00 53.84 68 GLN A O 1
ATOM 524 N N . PHE A 1 69 ? 6.339 -0.487 15.524 1.00 52.34 69 PHE A N 1
ATOM 525 C CA . PHE A 1 69 ? 4.886 -0.468 15.776 1.00 52.34 69 PHE A CA 1
ATOM 526 C C . PHE A 1 69 ? 4.080 -1.415 14.866 1.00 52.34 69 PHE A C 1
ATOM 528 O O . PHE A 1 69 ? 2.963 -1.785 15.205 1.00 52.34 69 P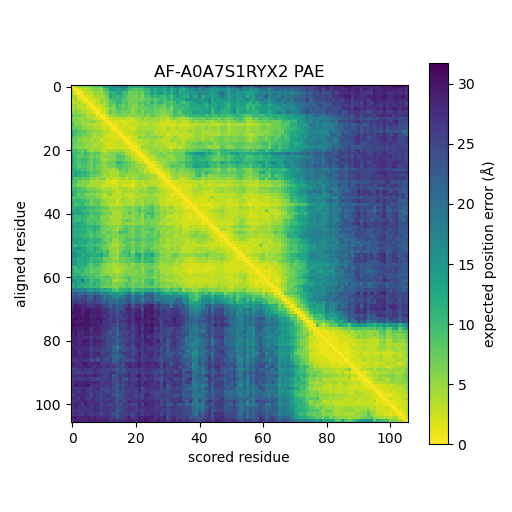HE A O 1
ATOM 535 N N . PHE A 1 70 ? 4.650 -1.861 13.746 1.00 45.19 70 PHE A N 1
ATOM 536 C CA . PHE A 1 70 ? 4.159 -2.954 12.913 1.00 45.19 70 PHE A CA 1
ATOM 537 C C . PHE A 1 70 ? 4.755 -4.264 13.442 1.00 45.19 70 PHE A C 1
ATOM 539 O O . PHE A 1 70 ? 5.621 -4.889 12.828 1.00 45.19 70 PHE A O 1
ATOM 546 N N . LEU A 1 71 ? 4.209 -4.741 14.563 1.00 46.19 71 LEU A N 1
ATOM 547 C CA . LEU A 1 71 ? 3.861 -6.161 14.582 1.00 46.19 71 LEU A CA 1
ATOM 548 C C . LEU A 1 71 ? 3.004 -6.405 13.328 1.00 46.19 71 LEU A C 1
ATOM 550 O O . LEU A 1 71 ? 2.237 -5.511 12.963 1.00 46.19 71 LEU A O 1
ATOM 554 N N . PRO A 1 72 ? 3.157 -7.535 12.614 1.00 43.28 72 PRO A N 1
ATOM 555 C CA . PRO A 1 72 ? 2.287 -7.825 11.489 1.00 43.28 72 PRO A CA 1
ATOM 556 C C . PRO A 1 72 ? 0.878 -7.707 12.036 1.00 43.28 72 PRO A C 1
ATOM 558 O O . PRO A 1 72 ? 0.516 -8.444 12.956 1.00 43.28 72 PRO A O 1
ATOM 561 N N . ASP A 1 73 ? 0.140 -6.724 11.534 1.00 45.69 73 ASP A N 1
ATOM 562 C CA . ASP A 1 73 ? -1.250 -6.588 11.876 1.00 45.69 73 ASP A CA 1
ATOM 563 C C . ASP A 1 73 ? -1.944 -7.798 11.250 1.00 45.69 73 ASP A C 1
ATOM 565 O O . ASP A 1 73 ? -2.318 -7.836 10.080 1.00 45.69 73 ASP A O 1
ATOM 569 N N . ARG A 1 74 ? -1.956 -8.873 12.032 1.00 45.69 74 ARG A N 1
ATOM 570 C CA . ARG A 1 74 ? -2.817 -10.031 11.889 1.00 45.69 74 ARG A CA 1
ATOM 571 C C . ARG A 1 74 ? -4.220 -9.683 12.397 1.00 45.69 74 ARG A C 1
ATOM 573 O O . ARG A 1 74 ? -4.912 -10.584 12.836 1.00 45.69 74 ARG A O 1
ATOM 580 N N . ARG A 1 75 ? -4.617 -8.409 12.395 1.00 53.88 75 ARG A N 1
ATOM 581 C CA . ARG A 1 75 ? -5.985 -7.968 12.621 1.00 53.88 75 ARG A CA 1
ATOM 582 C C . ARG A 1 75 ? -6.420 -7.288 11.338 1.00 53.88 75 ARG A C 1
ATOM 584 O O . ARG A 1 75 ? -6.080 -6.147 11.034 1.00 53.88 75 ARG A O 1
ATOM 591 N N . CYS A 1 76 ? -7.098 -8.050 10.491 1.00 58.53 76 CYS A N 1
ATOM 592 C CA . CYS A 1 76 ? -7.734 -7.447 9.328 1.00 58.53 76 CYS A CA 1
ATOM 593 C C . CYS A 1 76 ? -8.788 -6.426 9.796 1.00 58.53 76 CYS A C 1
ATOM 595 O O . CYS A 1 76 ? -9.301 -6.533 10.909 1.00 58.53 76 CYS A O 1
ATOM 597 N N . ASP A 1 77 ? -9.160 -5.459 8.951 1.00 65.62 77 ASP A N 1
ATOM 598 C CA . ASP A 1 77 ? -10.230 -4.502 9.280 1.00 65.62 77 ASP A CA 1
ATOM 599 C C . ASP A 1 77 ? -11.512 -5.217 9.752 1.00 65.62 77 ASP A C 1
ATOM 601 O O . ASP A 1 77 ? -12.217 -4.727 10.629 1.00 65.62 77 ASP A O 1
ATOM 605 N N . ALA A 1 78 ? -11.777 -6.424 9.237 1.00 68.75 78 ALA A N 1
ATOM 606 C CA . ALA A 1 78 ? -12.903 -7.245 9.669 1.00 68.75 78 ALA A CA 1
ATOM 607 C C . ALA A 1 78 ? -12.759 -7.790 11.103 1.00 68.75 78 ALA A C 1
ATOM 609 O O . ALA A 1 78 ? -13.768 -7.956 11.777 1.00 68.75 78 ALA A O 1
ATOM 610 N N . GLU A 1 79 ? -11.544 -8.034 11.600 1.00 66.94 79 GLU A N 1
ATOM 611 C CA . GLU A 1 79 ? -11.311 -8.414 12.999 1.00 66.94 79 GLU A CA 1
ATOM 612 C C . GLU A 1 79 ? -11.482 -7.222 13.935 1.00 66.94 79 GLU A C 1
ATOM 614 O O . GLU A 1 79 ? -12.100 -7.391 14.976 1.00 66.94 79 GLU A O 1
ATOM 619 N N . HIS A 1 80 ? -11.060 -6.014 13.546 1.00 69.62 80 HIS A N 1
ATOM 620 C CA . HIS A 1 80 ? -11.371 -4.805 14.320 1.00 69.62 80 HIS A CA 1
ATOM 621 C C . HIS A 1 80 ? -12.872 -4.515 14.363 1.00 69.62 80 HIS A C 1
ATOM 623 O O . HIS A 1 80 ? -13.403 -4.178 15.419 1.00 69.62 80 HIS A O 1
ATOM 629 N N . VAL A 1 81 ? -13.569 -4.667 13.233 1.00 80.00 81 VAL A N 1
ATOM 630 C CA . VAL A 1 81 ? -15.029 -4.525 13.192 1.00 80.00 81 VAL A CA 1
ATOM 631 C C . VAL A 1 81 ? -15.694 -5.601 14.049 1.00 80.00 81 VAL A C 1
ATOM 633 O O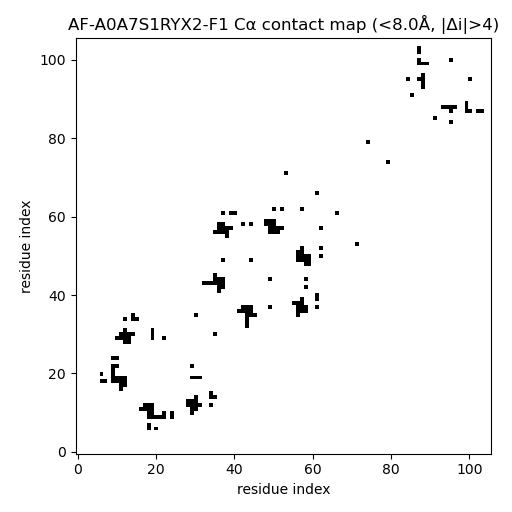 . VAL A 1 81 ? -16.626 -5.283 14.777 1.00 80.00 81 VAL A O 1
ATOM 636 N N . ARG A 1 82 ? -15.199 -6.845 14.021 1.00 79.75 82 ARG A N 1
ATOM 637 C CA . ARG A 1 82 ? -15.725 -7.939 14.846 1.00 79.75 82 ARG A CA 1
ATOM 638 C C . ARG A 1 82 ? -15.464 -7.725 16.336 1.00 79.75 82 ARG A C 1
ATOM 640 O O . ARG A 1 82 ? -16.386 -7.894 17.112 1.00 79.75 82 ARG A O 1
ATOM 647 N N . GLU A 1 83 ? -14.263 -7.324 16.742 1.00 78.69 83 GLU A N 1
ATOM 648 C CA . GLU A 1 83 ? -13.941 -7.030 18.147 1.00 78.69 83 GLU A CA 1
ATOM 649 C C . GLU A 1 83 ? -14.767 -5.847 18.671 1.00 78.69 83 GLU A C 1
ATOM 651 O O . GLU A 1 83 ? -15.293 -5.898 19.779 1.00 78.69 83 GLU A O 1
ATOM 656 N N . ALA A 1 84 ? -14.927 -4.790 17.866 1.00 82.19 84 ALA A N 1
ATOM 657 C CA . ALA A 1 84 ? -15.797 -3.669 18.214 1.00 82.19 84 ALA A CA 1
ATOM 658 C C . ALA A 1 84 ? -17.264 -4.110 18.332 1.00 82.19 84 ALA A C 1
ATOM 660 O O . ALA A 1 84 ? -17.973 -3.642 19.220 1.00 82.19 84 ALA A O 1
ATOM 661 N N . PHE A 1 85 ? -17.697 -5.024 17.461 1.00 84.56 85 PHE A N 1
ATOM 662 C CA . PHE A 1 85 ? -19.025 -5.618 17.511 1.00 84.56 85 PHE A CA 1
ATOM 663 C C . PHE A 1 85 ? -19.211 -6.474 18.769 1.00 84.56 85 PHE A C 1
ATOM 665 O O . PHE A 1 85 ? -20.153 -6.227 19.503 1.00 84.56 85 PHE A O 1
ATOM 672 N N . GLU A 1 86 ? -18.289 -7.389 19.079 1.00 82.75 86 GLU A N 1
ATOM 673 C CA . GLU A 1 86 ? -18.296 -8.229 20.292 1.00 82.75 86 GLU A CA 1
ATOM 674 C C . GLU A 1 86 ? -18.234 -7.401 21.585 1.00 82.75 86 GLU A C 1
ATOM 676 O O . GLU A 1 86 ? -18.807 -7.775 22.602 1.00 82.75 86 GLU A O 1
ATOM 681 N N . ALA A 1 87 ? -17.549 -6.257 21.568 1.00 82.81 87 ALA A N 1
ATOM 682 C CA . ALA A 1 87 ? -17.513 -5.355 22.715 1.00 82.81 87 ALA A CA 1
ATOM 683 C C . ALA A 1 87 ? -18.857 -4.647 22.963 1.00 82.81 87 ALA A C 1
ATOM 685 O O . ALA A 1 87 ? -19.107 -4.199 24.083 1.00 82.81 87 ALA A O 1
ATOM 686 N N . TRP A 1 88 ? -19.686 -4.492 21.927 1.00 83.00 88 TRP A N 1
ATOM 687 C CA . TRP A 1 88 ? -20.998 -3.847 22.024 1.00 83.00 88 TRP A CA 1
ATOM 688 C C . TRP A 1 88 ? -22.108 -4.880 22.236 1.00 83.00 88 TRP A C 1
ATOM 690 O O . TRP A 1 88 ? -22.947 -4.668 23.107 1.00 83.00 88 TRP A O 1
ATOM 700 N N . ASP A 1 89 ? -22.056 -6.002 21.519 1.00 88.00 89 ASP A N 1
ATOM 701 C CA . ASP A 1 89 ? -22.910 -7.190 21.649 1.00 88.00 89 ASP A CA 1
ATOM 702 C C . ASP A 1 89 ? -22.548 -7.968 22.927 1.00 88.00 89 ASP A C 1
ATOM 704 O O . ASP A 1 89 ? -21.783 -8.936 22.935 1.00 88.00 89 ASP A O 1
ATOM 708 N N . THR A 1 90 ? -23.057 -7.476 24.055 1.00 83.25 90 THR A N 1
ATOM 709 C CA . THR A 1 90 ? -22.719 -7.974 25.394 1.00 83.25 90 THR A CA 1
ATOM 710 C C . THR A 1 90 ? -23.368 -9.328 25.658 1.00 83.25 90 THR A C 1
ATOM 712 O O . THR A 1 90 ? -22.879 -10.099 26.489 1.00 83.25 90 THR A O 1
ATOM 715 N N . ASP A 1 91 ? -24.485 -9.611 24.991 1.00 86.94 91 ASP A N 1
ATOM 716 C CA . ASP A 1 91 ? -25.223 -10.860 25.145 1.00 86.94 91 ASP A CA 1
ATOM 717 C C . ASP A 1 91 ? -24.845 -11.937 24.115 1.00 86.94 91 ASP A C 1
ATOM 719 O O . ASP A 1 91 ? -25.313 -13.074 24.226 1.00 86.94 91 ASP A O 1
ATOM 723 N N . SER A 1 92 ? -23.924 -11.625 23.194 1.00 83.31 92 SER A N 1
ATOM 724 C CA . SER A 1 92 ? -23.468 -12.527 22.131 1.00 83.31 92 SER A CA 1
ATOM 725 C C . SER A 1 92 ? -24.612 -13.003 21.229 1.00 83.31 92 SER A C 1
ATOM 727 O O . SER A 1 92 ? -24.572 -14.121 20.700 1.00 83.31 92 SER A O 1
ATOM 729 N N . SER A 1 93 ? -25.644 -12.175 21.060 1.00 88.50 93 SER A N 1
ATOM 730 C CA . SER A 1 93 ? -26.787 -12.461 20.193 1.00 88.50 93 SER A CA 1
ATOM 731 C C . SER A 1 93 ? -26.421 -12.436 18.707 1.00 88.50 93 SER A C 1
ATOM 733 O O . SER A 1 93 ? -27.162 -12.968 17.875 1.00 88.50 93 SER A O 1
ATOM 735 N N . GLY A 1 94 ? -25.272 -11.857 18.350 1.00 85.06 94 GLY A N 1
ATOM 736 C CA . GLY A 1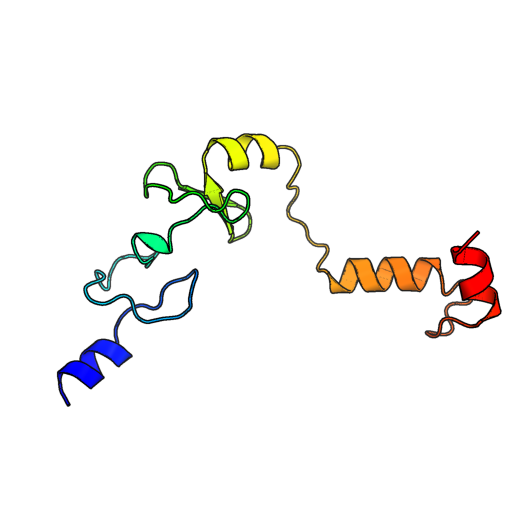 94 ? -24.875 -11.607 16.969 1.00 85.06 94 GLY A CA 1
ATOM 737 C C . GLY A 1 94 ? -25.552 -10.369 16.375 1.00 85.06 94 GLY A C 1
ATOM 738 O O . GLY A 1 94 ? -25.523 -10.182 15.155 1.00 85.06 94 GLY A O 1
ATOM 739 N N . SER A 1 95 ? -26.166 -9.528 17.208 1.00 88.19 95 SER A N 1
ATOM 740 C CA . SER A 1 95 ? -26.839 -8.281 16.838 1.00 88.19 95 SER A CA 1
ATOM 741 C C . SER A 1 95 ? -26.614 -7.224 17.912 1.00 88.19 95 SER A C 1
ATOM 743 O O . SER A 1 95 ? -26.652 -7.548 19.081 1.00 88.19 95 SER A O 1
ATOM 745 N N . ILE A 1 96 ? -26.426 -5.956 17.526 1.00 87.94 96 ILE A N 1
ATOM 746 C CA . ILE A 1 96 ? -26.344 -4.859 18.502 1.00 87.94 96 ILE A CA 1
ATOM 747 C C . ILE A 1 96 ? -27.746 -4.299 18.724 1.00 87.94 96 ILE A C 1
ATOM 749 O O . ILE A 1 96 ? -28.306 -3.629 17.847 1.00 87.94 96 ILE A O 1
ATOM 753 N N . GLU A 1 97 ? -28.311 -4.544 19.901 1.00 88.00 97 GLU A N 1
ATOM 754 C CA . GLU A 1 97 ? -29.611 -3.998 20.276 1.00 88.00 97 GLU A CA 1
ATOM 755 C C . GLU A 1 97 ? -29.522 -2.523 20.706 1.00 88.00 97 GLU A C 1
ATOM 757 O O . GLU A 1 97 ? -28.478 -2.010 21.111 1.00 88.00 97 GLU A O 1
ATOM 762 N N . ALA A 1 98 ? -30.647 -1.798 20.675 1.00 86.50 98 ALA A N 1
ATOM 763 C CA . ALA A 1 98 ? -30.679 -0.376 21.045 1.00 86.50 98 ALA A CA 1
ATOM 764 C C . AL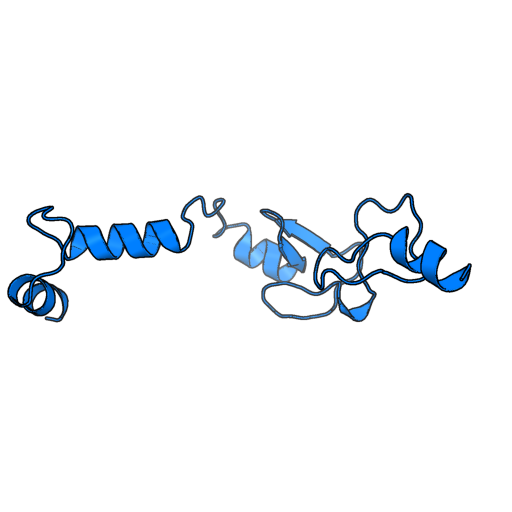A A 1 98 ? -30.164 -0.112 22.475 1.00 86.50 98 ALA A C 1
ATOM 766 O O . ALA A 1 98 ? -29.558 0.930 22.734 1.00 86.50 98 ALA A O 1
ATOM 767 N N . GLY A 1 99 ? -30.386 -1.053 23.399 1.00 83.19 99 GLY A N 1
ATOM 768 C CA . GLY A 1 99 ? -29.874 -0.970 24.767 1.00 83.19 99 GLY A CA 1
ATOM 769 C C . GLY A 1 99 ? -28.359 -1.164 24.861 1.00 83.19 99 GLY A C 1
ATOM 770 O O . GLY A 1 99 ? -27.716 -0.538 25.701 1.00 83.19 99 GLY A O 1
ATOM 771 N N . GLU A 1 100 ? -27.785 -1.982 23.987 1.00 86.12 100 GLU A N 1
ATOM 772 C CA . GLU A 1 100 ? -26.346 -2.235 23.895 1.00 86.12 100 GLU A CA 1
ATOM 773 C C . GLU A 1 100 ? -25.617 -1.064 23.241 1.00 86.12 100 GLU A C 1
ATOM 775 O O . GLU A 1 100 ? -24.641 -0.544 23.783 1.00 86.12 100 GLU A O 1
ATOM 780 N N . LEU A 1 101 ? -26.191 -0.542 22.154 1.00 83.19 101 LEU A N 1
ATOM 781 C CA . LEU A 1 101 ? -25.733 0.674 21.487 1.00 83.19 101 LEU A CA 1
ATOM 782 C C . LEU A 1 101 ? -25.668 1.862 22.465 1.00 83.19 101 LEU A C 1
ATOM 784 O O . LEU A 1 101 ? -24.687 2.604 22.501 1.00 83.19 101 LEU A O 1
ATOM 788 N N . GLN A 1 102 ? -26.702 2.036 23.297 1.00 82.06 102 GLN A N 1
ATOM 789 C CA . GLN A 1 102 ? -26.744 3.095 24.313 1.00 82.06 102 GLN A CA 1
ATOM 790 C C . GLN A 1 102 ? -25.709 2.914 25.430 1.00 82.06 102 GLN A C 1
ATOM 792 O O . GLN A 1 102 ? -25.307 3.906 26.041 1.00 82.06 102 GLN A O 1
ATOM 797 N N . ARG A 1 103 ? -25.290 1.679 25.729 1.00 75.75 103 ARG A N 1
ATOM 798 C CA . ARG A 1 103 ? -24.220 1.414 26.703 1.00 75.75 103 ARG A CA 1
ATOM 799 C C . ARG A 1 103 ? -22.846 1.719 26.118 1.00 75.75 103 ARG A C 1
ATOM 801 O O . ARG A 1 103 ? -22.032 2.299 26.827 1.00 75.75 103 ARG A O 1
ATOM 808 N N . GLY A 1 104 ? -22.614 1.375 24.850 1.00 74.12 104 GLY A N 1
ATOM 809 C CA . GLY A 1 104 ? -21.345 1.624 24.161 1.00 74.12 104 GLY A CA 1
ATOM 810 C C . GLY A 1 104 ? -21.062 3.100 23.843 1.00 74.12 104 GLY A C 1
ATOM 811 O O . GLY A 1 104 ? -19.903 3.476 23.706 1.00 74.12 104 GLY A O 1
ATOM 812 N N . LEU A 1 105 ? -22.097 3.946 23.748 1.00 75.31 105 LEU A N 1
ATOM 813 C CA . LEU A 1 105 ? -21.988 5.378 23.405 1.00 75.31 105 LEU A CA 1
ATOM 814 C C . LEU A 1 105 ? -21.860 6.339 24.607 1.00 75.31 105 LEU A C 1
ATOM 816 O O . LEU A 1 105 ? -21.904 7.554 24.403 1.00 75.31 105 LEU A O 1
ATOM 820 N N . LYS A 1 106 ? -21.762 5.833 25.841 1.00 57.97 106 LYS A N 1
ATOM 821 C CA . LYS A 1 106 ? -21.661 6.665 27.053 1.00 57.97 106 LYS A CA 1
ATOM 822 C C . LYS A 1 106 ? -20.244 7.118 27.379 1.00 57.97 106 LYS A C 1
ATOM 824 O O . LYS A 1 106 ? -19.311 6.301 27.243 1.00 57.97 106 LYS A O 1
#

pLDDT: mean 76.97, std 10.7, range [43.28, 88.5]

Nearest PDB structures (foldseek):
  2d8x-assembly1_A  TM=6.616E-01  e=2.373E-03  Homo sapiens
  1x64-assembly1_A  TM=7.150E-01  e=9.288E-03  Mus musculus
  2cuq-assembly1_A  TM=7.034E-01  e=1.285E-02  Homo sapiens
  1x62-assembly1_A  TM=8.034E-01  e=3.406E-02  Homo sapiens
  1b8t-assembly1_A  TM=6.756E-01  e=2.307E-02  Gallus gallus

Sequence (106 aa):
CEPCSQLNRAPRCLNCGEAVRGANPRDPEPYHQECRRCSSCYQVISKAEAQKLAGRLLCKTCSHLFGQFFLPDRRCDAEHVREAFEAWDTDSSGSIEAGELQRGLK